Protein AF-A0A645D7H5-F1 (afdb_monomer_lite)

Sequence (43 aa):
MISSELPEILGMSDRVLVMKSDAIVAELTGERINAMDIMNYAF

Organism: NCBI:txid1076179

Foldseek 3Di:
DDDPDLVCCLPPPQWDFADDPNDGQDIAGDPCSDPVNNVVRND

Secondary structure (DSSP, 8-state):
---S-HHHHHHH-SEEEEEETTE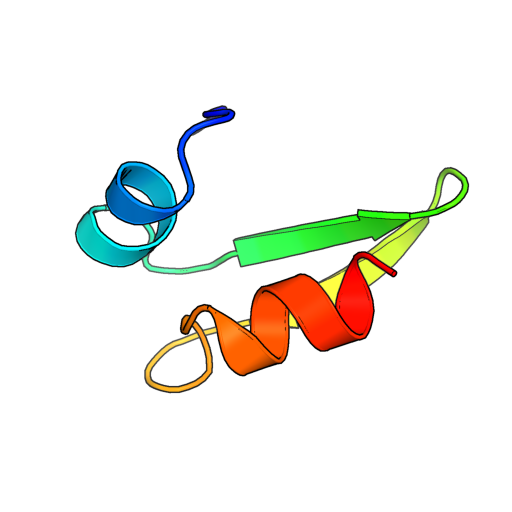EEEEEEGGG-SHHHHHHHH-

pLDDT: mean 93.13, std 5.43, range [72.69, 97.69]

Radius of gyration: 9.54 Å; chains: 1; bounding box: 20×15×24 Å

Structure (mmCIF, N/CA/C/O backbone):
data_AF-A0A645D7H5-F1
#
_entry.id   AF-A0A645D7H5-F1
#
loop_
_atom_site.group_PDB
_atom_site.id
_atom_site.type_symbol
_atom_site.label_atom_id
_atom_site.label_alt_id
_atom_site.label_comp_id
_atom_site.label_asym_id
_atom_site.label_entity_id
_atom_site.label_seq_id
_atom_site.pdbx_PDB_ins_code
_atom_site.Cartn_x
_atom_site.Cartn_y
_atom_site.Cartn_z
_atom_site.occupancy
_atom_site.B_iso_or_equiv
_atom_site.auth_seq_id
_atom_site.aut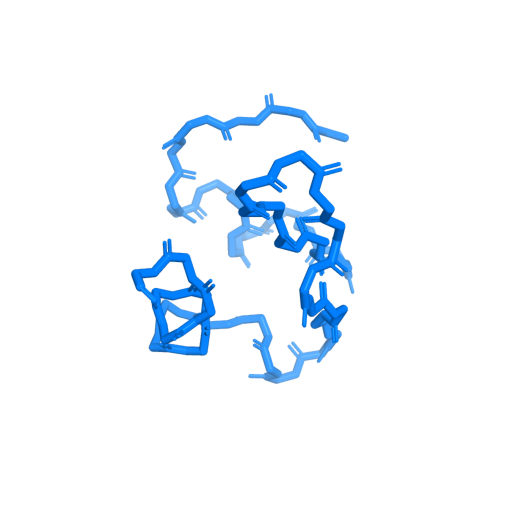h_comp_id
_atom_site.auth_asym_id
_atom_site.auth_atom_id
_atom_site.pdbx_PDB_model_num
ATOM 1 N N . MET A 1 1 ? 8.868 -2.353 3.377 1.00 74.25 1 MET A N 1
ATOM 2 C CA . MET A 1 1 ? 9.307 -0.953 3.222 1.00 74.25 1 MET A CA 1
ATOM 3 C C . MET A 1 1 ? 8.279 -0.065 3.902 1.00 74.25 1 MET A C 1
ATOM 5 O O . MET A 1 1 ? 7.103 -0.396 3.828 1.00 74.25 1 MET A O 1
ATOM 9 N N . ILE A 1 2 ? 8.704 0.991 4.592 1.00 72.69 2 ILE A N 1
ATOM 10 C CA . ILE A 1 2 ? 7.813 2.025 5.133 1.00 72.69 2 ILE A CA 1
ATOM 11 C C . ILE A 1 2 ? 8.391 3.350 4.642 1.00 72.69 2 ILE A C 1
ATOM 13 O O . ILE A 1 2 ? 9.524 3.667 4.986 1.00 72.69 2 ILE A O 1
ATOM 17 N N . SER A 1 3 ? 7.640 4.067 3.809 1.00 83.19 3 SER A N 1
ATOM 18 C CA . SER A 1 3 ? 8.007 5.383 3.284 1.00 83.19 3 SER A CA 1
ATOM 19 C C . SER A 1 3 ? 6.773 6.283 3.273 1.00 83.19 3 SER A C 1
ATOM 21 O O . SER A 1 3 ? 5.651 5.800 3.115 1.00 83.19 3 SER A O 1
ATOM 23 N N . SER A 1 4 ? 6.984 7.580 3.476 1.00 83.00 4 SER A N 1
ATOM 24 C CA . SER A 1 4 ? 5.968 8.626 3.328 1.00 83.00 4 SER A CA 1
ATOM 25 C C . SER A 1 4 ? 6.004 9.292 1.952 1.00 83.00 4 SER A C 1
ATOM 27 O O . SER A 1 4 ? 5.108 10.068 1.629 1.00 83.00 4 SER A O 1
ATOM 29 N N . GLU A 1 5 ? 7.026 9.003 1.145 1.00 91.38 5 GLU A N 1
ATOM 30 C CA . GLU A 1 5 ? 7.225 9.610 -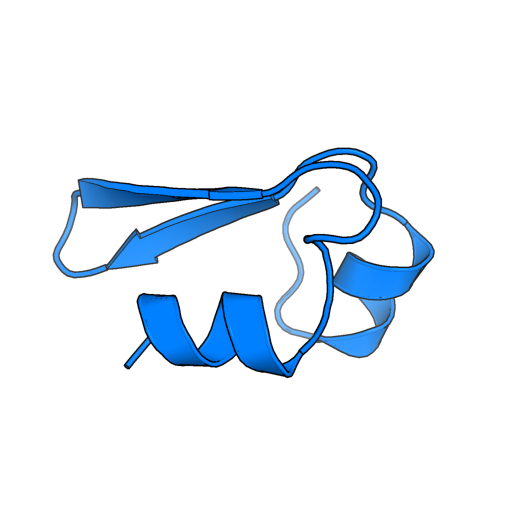0.165 1.00 91.38 5 GLU A CA 1
ATOM 31 C C . GLU A 1 5 ? 6.622 8.722 -1.251 1.00 91.38 5 GLU A C 1
ATOM 33 O O . GLU A 1 5 ? 7.094 7.619 -1.539 1.00 91.38 5 GLU A O 1
ATOM 38 N N . LEU A 1 6 ? 5.571 9.224 -1.899 1.00 91.69 6 LEU A N 1
ATOM 39 C CA . LEU A 1 6 ? 4.858 8.491 -2.940 1.00 91.69 6 LEU A CA 1
ATOM 40 C C . LEU A 1 6 ? 5.773 8.036 -4.102 1.00 91.69 6 LEU A C 1
ATOM 42 O O . LEU A 1 6 ? 5.640 6.888 -4.524 1.00 91.69 6 LEU A O 1
ATOM 46 N N . PRO A 1 7 ? 6.739 8.847 -4.593 1.00 92.75 7 PRO A N 1
ATOM 47 C CA . PRO A 1 7 ? 7.661 8.408 -5.643 1.00 92.75 7 PRO A CA 1
ATOM 48 C C . PRO A 1 7 ? 8.506 7.185 -5.264 1.00 92.75 7 PRO A C 1
ATOM 50 O O . PRO A 1 7 ? 8.777 6.344 -6.119 1.00 92.75 7 PRO A O 1
ATOM 53 N N . GLU A 1 8 ? 8.900 7.059 -3.994 1.00 93.00 8 GLU A N 1
ATOM 54 C CA . GLU A 1 8 ? 9.688 5.919 -3.515 1.00 93.00 8 GLU A CA 1
ATOM 55 C C . GLU A 1 8 ? 8.851 4.634 -3.534 1.00 93.00 8 GLU A C 1
ATOM 57 O O . GLU A 1 8 ? 9.297 3.605 -4.044 1.00 93.00 8 GLU A O 1
ATOM 62 N N . ILE A 1 9 ? 7.597 4.714 -3.070 1.00 92.12 9 ILE A N 1
ATOM 63 C CA . ILE A 1 9 ? 6.655 3.586 -3.092 1.00 92.12 9 ILE A CA 1
ATOM 64 C C . ILE A 1 9 ? 6.461 3.083 -4.527 1.00 92.12 9 ILE A C 1
ATOM 66 O O . ILE A 1 9 ? 6.549 1.880 -4.765 1.00 92.12 9 ILE A O 1
ATOM 70 N N . LEU A 1 10 ? 6.250 4.000 -5.476 1.00 92.62 10 LEU A N 1
ATOM 71 C CA . LEU A 1 10 ? 6.028 3.669 -6.886 1.00 92.62 10 LEU A CA 1
ATOM 72 C C . LEU A 1 10 ? 7.253 3.042 -7.564 1.00 92.62 10 LEU A C 1
ATOM 74 O O . LEU A 1 10 ? 7.095 2.204 -8.446 1.00 92.62 10 LEU A O 1
ATOM 78 N N . GLY A 1 11 ? 8.464 3.457 -7.185 1.00 91.38 11 GLY A N 1
ATOM 79 C CA . GLY A 1 11 ? 9.701 2.992 -7.817 1.00 91.38 11 GLY A CA 1
ATOM 80 C C . GLY A 1 11 ? 10.286 1.714 -7.217 1.00 91.38 11 GLY A C 1
ATOM 81 O O . GLY A 1 11 ? 11.121 1.078 -7.857 1.00 91.38 11 GLY A O 1
ATOM 82 N N . MET A 1 12 ? 9.896 1.356 -5.991 1.00 90.94 12 MET A N 1
ATOM 83 C CA . MET A 1 12 ? 10.580 0.306 -5.227 1.00 90.94 12 MET A CA 1
ATOM 84 C C . MET A 1 12 ? 9.670 -0.807 -4.701 1.00 90.94 12 MET A C 1
ATOM 86 O O . MET A 1 12 ? 10.183 -1.789 -4.163 1.00 90.94 12 MET A O 1
ATOM 90 N N . SER A 1 13 ? 8.346 -0.667 -4.800 1.00 92.44 13 SER A N 1
ATOM 91 C CA . SER A 1 13 ? 7.410 -1.643 -4.232 1.00 92.44 13 SER A CA 1
ATOM 92 C C . SER A 1 13 ? 6.786 -2.522 -5.311 1.00 92.44 13 SER A C 1
ATOM 94 O O . SER A 1 13 ? 6.106 -2.023 -6.199 1.00 92.44 13 SER A O 1
ATOM 96 N N . ASP A 1 14 ? 6.910 -3.842 -5.167 1.00 94.00 14 ASP A N 1
ATOM 97 C CA . ASP A 1 14 ? 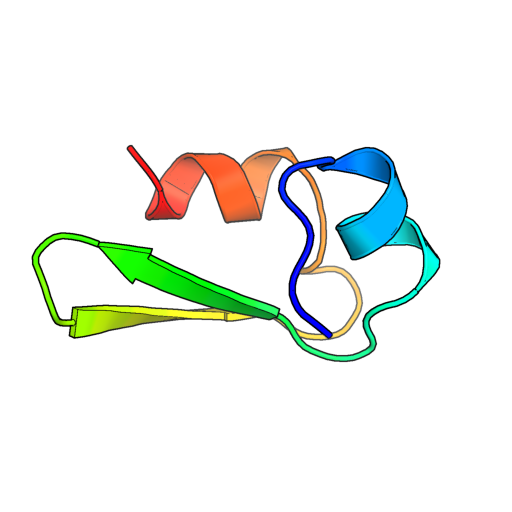6.173 -4.817 -5.991 1.00 94.00 14 ASP A CA 1
ATOM 98 C C . ASP A 1 14 ? 4.717 -5.011 -5.524 1.00 94.00 14 ASP A C 1
ATOM 100 O O . ASP A 1 14 ? 3.870 -5.550 -6.242 1.00 94.00 14 ASP A O 1
ATOM 104 N N . ARG A 1 15 ? 4.421 -4.576 -4.292 1.00 95.31 15 ARG A N 1
ATOM 105 C CA . ARG A 1 15 ? 3.101 -4.636 -3.661 1.00 95.31 15 ARG A CA 1
ATOM 106 C C . ARG A 1 15 ? 2.914 -3.501 -2.661 1.00 95.31 15 ARG A C 1
ATOM 108 O O . ARG A 1 15 ? 3.791 -3.261 -1.833 1.00 95.31 15 ARG A O 1
ATOM 115 N N . VAL A 1 16 ? 1.734 -2.884 -2.671 1.00 95.50 16 VAL A N 1
ATOM 116 C CA . VAL A 1 16 ? 1.348 -1.812 -1.743 1.00 95.50 16 VAL A CA 1
ATOM 117 C C . VAL A 1 16 ? 0.061 -2.186 -1.014 1.00 95.50 16 VAL A C 1
ATOM 119 O O . VAL A 1 16 ? -0.921 -2.576 -1.638 1.00 95.50 16 VAL A O 1
ATOM 122 N N . LEU A 1 17 ? 0.059 -2.052 0.313 1.00 95.75 17 LEU A N 1
ATOM 123 C CA . LEU A 1 17 ? -1.139 -2.171 1.146 1.00 95.75 17 LEU A CA 1
ATOM 124 C C . LEU A 1 17 ? -1.536 -0.771 1.613 1.00 95.75 17 LEU A C 1
ATOM 126 O O . LEU A 1 17 ? -0.728 -0.084 2.237 1.00 95.75 17 LEU A O 1
ATOM 130 N N . VAL A 1 18 ? -2.764 -0.351 1.311 1.00 95.12 18 VAL A N 1
ATOM 131 C CA . VAL A 1 18 ? -3.285 0.951 1.744 1.00 95.12 18 VAL A CA 1
ATOM 132 C C . VAL A 1 18 ? -4.058 0.758 3.038 1.00 95.12 18 VAL A C 1
ATOM 134 O O . VAL A 1 18 ? -4.994 -0.041 3.093 1.00 95.12 18 VAL A O 1
ATOM 137 N N . MET A 1 19 ? -3.659 1.486 4.078 1.00 93.19 1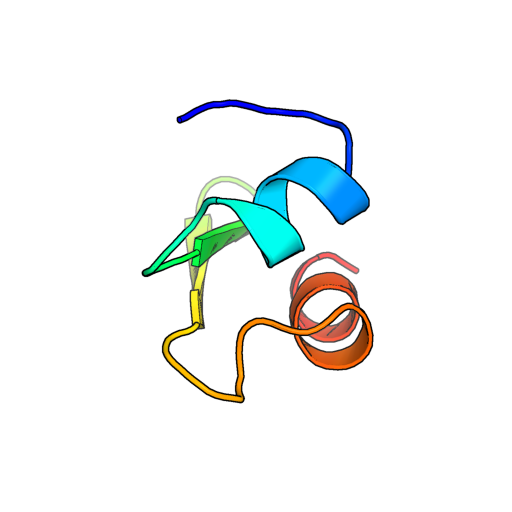9 MET A N 1
ATOM 138 C CA . MET A 1 19 ? -4.314 1.469 5.381 1.00 93.19 19 MET A CA 1
ATOM 139 C C . MET A 1 19 ? -5.106 2.760 5.582 1.00 93.19 19 MET A C 1
ATOM 141 O O . MET A 1 19 ? -4.580 3.850 5.368 1.00 93.19 19 MET A O 1
ATOM 145 N N . LYS A 1 20 ? -6.359 2.636 6.016 1.00 93.81 20 LYS A N 1
ATOM 146 C CA . LYS A 1 20 ? -7.244 3.757 6.336 1.00 93.81 20 LYS A CA 1
ATOM 147 C C . LYS A 1 20 ? -8.163 3.351 7.480 1.00 93.81 20 LYS A C 1
ATOM 149 O O . LYS A 1 20 ? -8.714 2.255 7.461 1.00 93.81 20 LYS A O 1
ATOM 154 N N . SER A 1 21 ? -8.327 4.236 8.464 1.00 95.06 21 SER A N 1
ATOM 155 C CA . SER A 1 21 ? -9.213 4.004 9.617 1.00 95.06 21 SER A CA 1
ATOM 156 C C . SER A 1 21 ? -8.967 2.645 10.294 1.00 95.06 21 SER A C 1
ATOM 158 O O . SER A 1 21 ? -9.887 1.848 10.449 1.00 95.06 21 SER A O 1
ATOM 160 N N . ASP A 1 22 ? -7.707 2.376 10.647 1.00 95.88 22 ASP A N 1
ATOM 161 C CA . ASP A 1 22 ? -7.249 1.161 11.344 1.00 95.88 22 ASP A CA 1
ATOM 162 C C . ASP A 1 22 ? -7.438 -0.168 10.587 1.00 95.88 22 ASP A C 1
ATOM 164 O O . ASP A 1 22 ? -7.256 -1.244 11.158 1.00 95.88 22 ASP A O 1
ATOM 168 N N . ALA A 1 23 ? -7.746 -0.119 9.288 1.00 95.88 23 ALA A N 1
ATOM 169 C CA . ALA A 1 23 ? -7.905 -1.302 8.449 1.00 95.88 23 ALA A CA 1
ATOM 170 C C . ALA A 1 23 ? -7.127 -1.191 7.133 1.00 95.88 23 ALA A C 1
ATOM 172 O O . ALA A 1 23 ? -6.925 -0.104 6.591 1.00 95.88 23 ALA A O 1
ATOM 173 N N . ILE A 1 24 ? -6.717 -2.340 6.588 1.00 96.81 24 ILE A N 1
ATOM 174 C CA . ILE A 1 24 ? -6.246 -2.426 5.203 1.00 96.81 24 ILE A CA 1
ATOM 175 C C . ILE A 1 24 ? -7.475 -2.351 4.300 1.00 96.81 24 ILE A C 1
ATOM 177 O O . ILE A 1 24 ? -8.362 -3.199 4.383 1.00 96.81 24 ILE A O 1
ATOM 181 N N . VAL A 1 25 ? -7.517 -1.338 3.442 1.00 97.56 25 VAL A N 1
ATOM 182 C CA . VAL A 1 25 ? -8.649 -1.073 2.544 1.00 97.56 25 VAL A CA 1
ATOM 183 C C . VAL A 1 25 ? -8.359 -1.456 1.096 1.00 97.56 25 VAL A C 1
ATOM 185 O O . VAL A 1 25 ? -9.294 -1.617 0.315 1.00 97.56 25 VAL A O 1
ATOM 188 N N . ALA A 1 26 ? -7.084 -1.636 0.736 1.00 97.44 26 ALA A N 1
ATOM 189 C CA . ALA A 1 26 ? -6.690 -2.099 -0.589 1.00 97.44 26 ALA A CA 1
ATOM 190 C C . ALA A 1 26 ? -5.333 -2.809 -0.590 1.00 97.44 26 ALA A C 1
ATOM 192 O O . ALA A 1 26 ? -4.432 -2.477 0.183 1.00 97.44 26 ALA A O 1
ATOM 193 N N . GLU A 1 27 ? -5.187 -3.741 -1.528 1.00 97.69 27 GLU A N 1
ATOM 194 C CA . GLU A 1 27 ? -3.924 -4.352 -1.937 1.00 97.69 27 GLU A CA 1
ATOM 195 C C . GLU A 1 27 ? -3.713 -4.042 -3.424 1.00 97.69 27 GLU A C 1
ATOM 197 O O . GLU A 1 27 ? -4.551 -4.379 -4.262 1.00 97.69 27 GLU A O 1
ATOM 202 N N . LEU A 1 28 ? -2.612 -3.364 -3.748 1.00 97.44 28 LEU A N 1
ATOM 203 C CA . LEU A 1 28 ? -2.251 -2.948 -5.103 1.00 97.44 28 LEU A CA 1
ATOM 204 C C . LEU A 1 28 ? -0.989 -3.689 -5.544 1.00 97.44 28 LEU A C 1
ATOM 206 O O . LEU A 1 28 ? -0.015 -3.783 -4.795 1.00 97.44 28 LEU A O 1
ATOM 210 N N . THR A 1 29 ? -1.010 -4.204 -6.769 1.00 97.06 29 THR A N 1
ATOM 211 C CA . THR A 1 29 ? 0.096 -4.944 -7.392 1.00 97.06 29 THR A CA 1
ATOM 212 C C . THR A 1 29 ? 0.225 -4.563 -8.865 1.00 97.06 29 THR A C 1
ATOM 214 O O . THR A 1 29 ? -0.748 -4.119 -9.485 1.00 97.06 29 THR A O 1
ATOM 217 N N . GLY A 1 30 ? 1.426 -4.722 -9.430 1.00 95.69 30 GLY A N 1
ATOM 218 C CA . GLY A 1 30 ? 1.692 -4.443 -10.844 1.00 95.69 30 GLY A CA 1
AT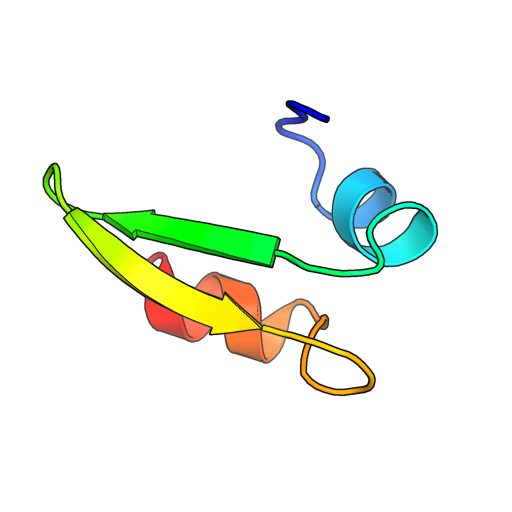OM 219 C C . GLY A 1 30 ? 1.288 -3.023 -11.251 1.00 95.69 30 GLY A C 1
ATOM 220 O O . GLY A 1 30 ? 1.598 -2.058 -10.561 1.00 95.69 30 GLY A O 1
ATOM 221 N N . GLU A 1 31 ? 0.537 -2.894 -12.346 1.00 95.00 31 GLU A N 1
ATOM 222 C CA . GLU A 1 31 ? 0.108 -1.598 -12.903 1.00 95.00 31 GLU A CA 1
ATOM 223 C C . GLU A 1 31 ? -0.832 -0.794 -11.983 1.00 95.00 31 GLU A C 1
ATOM 225 O O . GLU A 1 31 ? -0.992 0.418 -12.151 1.00 95.00 31 GLU A O 1
ATOM 230 N N . ARG A 1 32 ? -1.435 -1.439 -10.973 1.00 96.38 32 ARG A N 1
ATOM 231 C CA . ARG A 1 32 ? -2.265 -0.760 -9.961 1.00 96.38 32 ARG A CA 1
ATOM 232 C C . ARG A 1 32 ? -1.433 -0.001 -8.927 1.00 96.38 32 ARG A C 1
ATOM 234 O O . ARG A 1 32 ? -1.990 0.769 -8.150 1.00 96.38 32 ARG A O 1
ATOM 241 N N . ILE A 1 33 ? -0.112 -0.189 -8.903 1.00 96.38 33 ILE A N 1
ATOM 242 C CA . ILE A 1 33 ? 0.801 0.618 -8.088 1.00 96.38 33 ILE A CA 1
ATOM 243 C C . ILE A 1 33 ? 1.054 1.931 -8.832 1.00 96.38 33 ILE A C 1
ATOM 245 O O . ILE A 1 33 ? 2.057 2.121 -9.513 1.00 96.38 33 ILE A O 1
ATOM 249 N N . ASN A 1 34 ? 0.086 2.837 -8.735 1.00 95.62 34 ASN A N 1
ATOM 250 C CA . ASN A 1 34 ? 0.159 4.177 -9.299 1.00 95.62 34 ASN A CA 1
ATOM 251 C C . ASN A 1 34 ? -0.453 5.196 -8.328 1.00 95.62 34 ASN A C 1
ATOM 253 O O . ASN A 1 34 ? -1.195 4.848 -7.408 1.00 95.62 34 ASN A O 1
ATOM 257 N N . ALA A 1 35 ? -0.128 6.473 -8.533 1.00 95.12 35 ALA A N 1
ATOM 258 C CA . ALA A 1 35 ? -0.558 7.539 -7.634 1.00 95.12 35 ALA A CA 1
ATOM 259 C C . ALA A 1 35 ? -2.082 7.668 -7.543 1.00 95.12 35 ALA A C 1
ATOM 261 O O . ALA A 1 35 ? -2.609 7.912 -6.463 1.00 95.12 35 ALA A O 1
ATOM 262 N N . MET A 1 36 ? -2.792 7.486 -8.657 1.00 96.50 36 MET A N 1
ATOM 263 C CA . MET A 1 36 ? -4.242 7.637 -8.690 1.00 96.50 36 MET A CA 1
ATOM 264 C C . MET A 1 36 ? -4.925 6.571 -7.831 1.00 96.50 36 MET A C 1
ATOM 266 O O . MET A 1 36 ? -5.721 6.911 -6.961 1.00 96.50 36 MET A O 1
ATOM 270 N N . ASP A 1 37 ? -4.575 5.299 -8.021 1.00 97.12 37 ASP A N 1
ATOM 271 C CA . ASP A 1 37 ? -5.128 4.191 -7.243 1.00 97.12 37 ASP A CA 1
ATOM 272 C C . ASP A 1 37 ? -4.792 4.320 -5.752 1.00 97.12 37 ASP A C 1
ATOM 274 O O . ASP A 1 37 ? -5.689 4.218 -4.919 1.00 97.12 37 ASP A O 1
ATOM 278 N N . ILE A 1 38 ? -3.534 4.609 -5.400 1.00 95.19 38 ILE A N 1
ATOM 279 C CA . ILE A 1 38 ? -3.125 4.778 -3.994 1.00 95.19 38 ILE A CA 1
ATOM 280 C C . ILE A 1 38 ? -3.950 5.878 -3.317 1.00 95.19 38 ILE A C 1
ATOM 282 O O . ILE A 1 38 ? -4.502 5.661 -2.238 1.00 95.19 38 ILE A O 1
ATOM 286 N N . MET A 1 39 ? -4.069 7.043 -3.958 1.00 94.50 39 MET A N 1
ATOM 287 C CA . MET A 1 39 ? -4.798 8.178 -3.392 1.00 94.50 39 MET A CA 1
ATOM 288 C C . MET A 1 39 ? -6.303 7.890 -3.311 1.00 94.50 39 MET A C 1
ATOM 290 O O . MET A 1 39 ? -6.923 8.219 -2.304 1.00 94.50 39 MET A O 1
ATOM 294 N N . ASN A 1 40 ? -6.881 7.200 -4.300 1.00 96.75 40 ASN A N 1
ATOM 295 C CA . ASN A 1 40 ? -8.296 6.813 -4.284 1.00 96.75 40 ASN A CA 1
ATOM 296 C C . ASN A 1 40 ? -8.677 5.963 -3.062 1.00 96.75 40 ASN A C 1
ATOM 298 O O . ASN A 1 40 ? -9.803 6.071 -2.585 1.00 96.75 40 ASN A O 1
ATOM 302 N N . TYR A 1 41 ? -7.768 5.118 -2.564 1.00 96.00 41 TYR A N 1
ATOM 303 C CA . TYR A 1 41 ? -8.012 4.309 -1.364 1.00 96.00 41 TYR A CA 1
ATOM 304 C C . TYR A 1 41 ? -7.577 5.001 -0.064 1.00 96.00 41 TYR A C 1
ATOM 306 O O . TYR A 1 41 ? -8.080 4.654 1.005 1.00 96.00 41 TYR A O 1
ATOM 314 N N . ALA A 1 42 ? -6.643 5.953 -0.134 1.00 92.25 42 ALA A N 1
ATOM 315 C CA . ALA A 1 42 ? -6.139 6.674 1.033 1.00 92.25 42 ALA A CA 1
ATOM 316 C C . ALA A 1 42 ? -7.102 7.771 1.533 1.00 92.25 42 ALA A C 1
ATOM 318 O O . ALA A 1 42 ? -7.155 8.013 2.742 1.00 92.25 42 ALA A O 1
ATOM 319 N N . PHE A 1 43 ? -7.867 8.410 0.635 1.00 87.25 43 PHE A N 1
ATOM 320 C CA . PHE A 1 43 ? -8.848 9.458 0.972 1.00 87.25 43 PHE A CA 1
ATOM 321 C C . PHE A 1 43 ? -10.258 8.939 1.194 1.00 87.25 43 PHE A C 1
ATOM 323 O O . PHE A 1 43 ? -10.633 7.868 0.668 1.00 87.25 43 PHE A O 1
#